Protein AF-A0A6A3H5Z9-F1 (afdb_monomer_lite)

Sequence (132 aa):
MWLYALVVEYSEVVSVNSAAEFIIPFARFRAPHPIQPLPTTTMPEQVAIGINGFGRIGRLVCRAAIENPKTKVVAINDPFMDLEYMAYLFKYDSTHGKFDGSVETKDGNLVVNGEVVHVFAARNPSEIPSES

Structure (mmCIF, N/CA/C/O backbone):
data_AF-A0A6A3H5Z9-F1
#
_entry.id   AF-A0A6A3H5Z9-F1
#
loop_
_atom_site.group_PDB
_atom_site.id
_atom_site.type_symbol
_atom_site.label_atom_id
_atom_site.label_alt_id
_atom_site.label_comp_id
_atom_site.label_asym_id
_atom_site.label_entity_id
_atom_site.label_seq_id
_atom_site.pdbx_PDB_ins_code
_atom_site.Cartn_x
_atom_site.Cartn_y
_atom_site.Cartn_z
_atom_site.occupancy
_atom_site.B_iso_or_equiv
_atom_site.auth_seq_id
_atom_site.auth_comp_id
_atom_site.auth_asym_id
_atom_site.auth_atom_id
_atom_site.pdbx_PDB_model_num
ATOM 1 N N . MET A 1 1 ? -7.196 24.370 3.141 1.00 31.59 1 MET A N 1
ATOM 2 C CA . MET A 1 1 ? -6.727 24.150 1.758 1.00 31.59 1 MET A CA 1
ATOM 3 C C . MET A 1 1 ? -7.227 22.776 1.359 1.00 31.59 1 MET A C 1
ATOM 5 O O . MET A 1 1 ? -6.715 21.786 1.855 1.00 31.59 1 MET A O 1
ATOM 9 N N . TRP A 1 2 ? -8.344 22.746 0.638 1.00 26.27 2 TRP A N 1
ATOM 10 C CA . TRP A 1 2 ? -9.090 21.536 0.293 1.00 26.27 2 TRP A CA 1
ATOM 11 C C . TRP A 1 2 ? -8.520 20.960 -1.005 1.00 26.27 2 TRP A C 1
ATOM 13 O O . TRP A 1 2 ? -8.404 21.707 -1.974 1.00 26.27 2 TRP A O 1
ATOM 23 N N . LEU A 1 3 ? -8.163 19.674 -1.037 1.00 32.44 3 LEU A N 1
ATOM 24 C CA . LEU A 1 3 ? -7.803 18.988 -2.279 1.00 32.44 3 LEU A CA 1
ATOM 25 C C . LEU A 1 3 ? -8.721 17.777 -2.457 1.00 32.44 3 LEU A C 1
ATOM 27 O O . LEU A 1 3 ? -8.703 16.848 -1.654 1.00 32.44 3 LEU A O 1
ATOM 31 N N . TYR A 1 4 ? -9.556 17.854 -3.491 1.00 32.69 4 TYR A N 1
ATOM 32 C CA . TYR A 1 4 ? -10.462 16.806 -3.946 1.00 32.69 4 TYR A CA 1
ATOM 33 C C . TYR A 1 4 ? -9.659 15.586 -4.416 1.00 32.69 4 TYR A C 1
ATOM 35 O O . TYR A 1 4 ? -8.784 15.714 -5.272 1.00 32.69 4 TYR A O 1
ATOM 43 N N . ALA A 1 5 ? -9.972 14.406 -3.879 1.00 32.47 5 ALA A N 1
ATOM 44 C CA . ALA A 1 5 ? -9.544 13.138 -4.454 1.00 32.47 5 ALA A CA 1
ATOM 45 C C . ALA A 1 5 ? -10.480 12.802 -5.624 1.00 32.47 5 ALA A C 1
ATOM 47 O O . ALA A 1 5 ? -11.691 12.683 -5.441 1.00 32.47 5 ALA A O 1
ATOM 48 N N . LEU A 1 6 ? -9.913 12.681 -6.825 1.00 30.95 6 LEU A N 1
ATOM 49 C CA . LEU A 1 6 ? -10.587 12.088 -7.975 1.00 30.95 6 LEU A CA 1
ATOM 50 C C . LEU A 1 6 ? -10.796 10.598 -7.663 1.00 30.95 6 LEU A C 1
ATOM 52 O O . LEU A 1 6 ? -9.866 9.800 -7.767 1.00 30.95 6 LEU A O 1
ATOM 56 N N . VAL A 1 7 ? -12.000 10.233 -7.233 1.00 30.50 7 VAL A N 1
ATOM 57 C CA . VAL A 1 7 ? -12.462 8.844 -7.262 1.00 30.50 7 VAL A CA 1
ATOM 58 C C . VAL A 1 7 ? -12.913 8.599 -8.695 1.00 30.50 7 VAL A C 1
ATOM 60 O O . VAL A 1 7 ? -13.925 9.138 -9.132 1.00 30.50 7 VAL A O 1
ATOM 63 N N . VAL A 1 8 ? -12.107 7.867 -9.461 1.00 31.25 8 VAL A N 1
ATOM 64 C CA . VAL A 1 8 ? -12.524 7.370 -10.773 1.00 31.25 8 VAL A CA 1
ATOM 65 C C . VAL A 1 8 ? -13.500 6.227 -10.507 1.00 31.25 8 VAL A C 1
ATOM 67 O O . VAL A 1 8 ? -13.094 5.156 -10.063 1.00 31.25 8 VAL A O 1
ATOM 70 N N . GLU A 1 9 ? -14.789 6.476 -10.727 1.00 31.59 9 GLU A N 1
ATOM 71 C CA . GLU A 1 9 ? -15.803 5.428 -10.826 1.00 31.59 9 GLU A CA 1
ATOM 72 C C . GLU A 1 9 ? -15.452 4.535 -12.022 1.00 31.59 9 GLU A C 1
ATOM 74 O O . GLU A 1 9 ? -15.549 4.949 -13.175 1.00 31.59 9 GLU A O 1
ATOM 79 N N . TYR A 1 10 ? -14.992 3.315 -11.746 1.00 35.25 10 TYR A N 1
ATOM 80 C CA . TYR A 1 10 ? -14.858 2.261 -12.747 1.00 35.25 10 TYR A CA 1
ATOM 81 C C . TYR A 1 10 ? -16.100 1.371 -12.672 1.00 35.25 10 TYR A C 1
ATOM 83 O O . TYR A 1 10 ? -16.142 0.366 -11.969 1.00 35.25 10 TYR A O 1
ATOM 91 N N . SER A 1 11 ? -17.128 1.754 -13.418 1.00 37.50 11 SER A N 1
ATOM 92 C CA . SER A 1 11 ? -18.139 0.826 -13.911 1.00 37.50 11 SER A CA 1
ATOM 93 C C . SER A 1 11 ? -18.377 1.175 -15.374 1.00 37.50 11 SER A C 1
ATOM 95 O O . SER A 1 11 ? -18.764 2.301 -15.665 1.00 37.50 11 SER A O 1
ATOM 97 N N . GLU A 1 12 ? -18.137 0.194 -16.248 1.00 33.19 12 GLU A N 1
ATOM 98 C CA . GLU A 1 12 ? -18.269 0.204 -17.717 1.00 33.19 12 GLU A CA 1
ATOM 99 C C . GLU A 1 12 ? -16.984 0.470 -18.527 1.00 33.19 12 GLU A C 1
ATOM 101 O O . GLU A 1 12 ? -16.728 1.561 -19.024 1.00 33.19 12 GLU A O 1
ATOM 106 N N . VAL A 1 13 ? -16.231 -0.604 -18.798 1.00 32.41 13 VAL A N 1
ATOM 107 C CA . VAL A 1 13 ? -15.536 -0.752 -20.088 1.00 32.41 13 VAL A CA 1
ATOM 108 C C . VAL A 1 13 ? -16.428 -1.622 -20.970 1.00 32.41 13 VAL A C 1
ATOM 110 O O . VAL A 1 13 ? -16.247 -2.831 -21.085 1.00 32.41 13 VAL A O 1
ATOM 113 N N . VAL A 1 14 ? -17.440 -1.003 -21.577 1.00 29.52 14 VAL A N 1
ATOM 114 C CA . VAL A 1 14 ? -18.079 -1.573 -22.765 1.0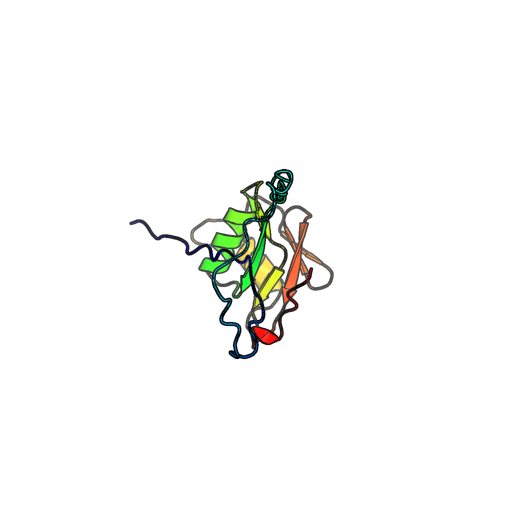0 29.52 14 VAL A CA 1
ATOM 115 C C . VAL A 1 14 ? -17.126 -1.316 -23.927 1.00 29.52 14 VAL A C 1
ATOM 117 O O . VAL A 1 14 ? -16.869 -0.173 -24.304 1.00 29.52 14 VAL A O 1
ATOM 120 N N . SER A 1 15 ? -16.576 -2.387 -24.495 1.00 26.05 15 SER A N 1
ATOM 121 C CA . SER A 1 15 ? -15.882 -2.342 -25.780 1.00 26.05 15 SER A CA 1
ATOM 122 C C . SER A 1 15 ? -16.876 -1.906 -26.864 1.00 26.05 15 SER A C 1
ATOM 124 O O . SER A 1 15 ? -17.668 -2.708 -27.354 1.00 26.05 15 SER A O 1
ATOM 126 N N . VAL A 1 16 ? -16.867 -0.624 -27.231 1.00 30.73 16 VAL A N 1
ATOM 127 C CA . VAL A 1 16 ? -17.585 -0.121 -28.410 1.00 30.73 16 VAL A CA 1
ATOM 128 C C . VAL A 1 16 ? -16.676 -0.231 -29.631 1.00 30.73 16 VAL A C 1
ATOM 130 O O . VAL A 1 16 ? -15.983 0.704 -30.024 1.00 30.73 16 VAL A O 1
ATOM 133 N N . ASN A 1 17 ? -16.671 -1.422 -30.227 1.00 26.73 17 ASN A N 1
ATOM 134 C CA . ASN A 1 17 ? -16.178 -1.630 -31.581 1.00 26.73 17 ASN A CA 1
ATOM 135 C C . ASN A 1 17 ? -17.191 -1.076 -32.593 1.00 26.73 17 ASN A C 1
ATOM 137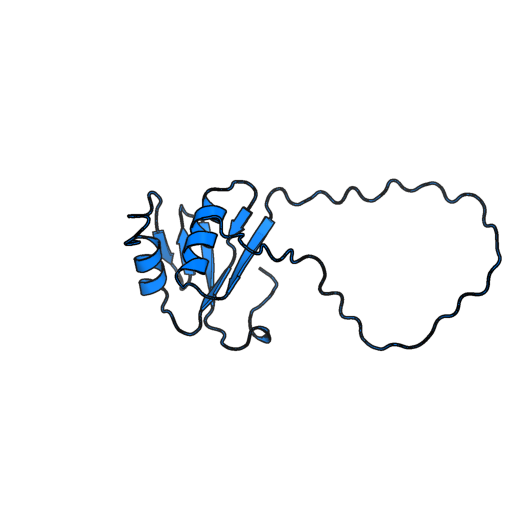 O O . ASN A 1 17 ? -18.363 -1.428 -32.540 1.00 26.73 17 ASN A O 1
ATOM 141 N N . SER A 1 18 ? -16.684 -0.314 -33.565 1.00 31.31 18 SER A N 1
ATOM 142 C CA . SER A 1 18 ? -17.267 -0.088 -34.896 1.00 31.31 18 SER A CA 1
ATOM 143 C C . SER A 1 18 ? -18.642 0.601 -34.965 1.00 31.31 18 SER A C 1
ATOM 145 O O . SER A 1 18 ? -19.694 0.032 -34.691 1.00 31.31 18 SER A O 1
ATOM 147 N N . ALA A 1 19 ? -18.630 1.850 -35.434 1.00 34.03 19 ALA A N 1
ATOM 148 C CA . ALA A 1 19 ? -19.823 2.557 -35.872 1.00 34.03 19 ALA A CA 1
ATOM 149 C C . ALA A 1 19 ? -20.294 2.014 -37.233 1.00 34.03 19 ALA A C 1
ATOM 151 O O . ALA A 1 19 ? -19.663 2.288 -38.251 1.00 34.03 19 ALA A O 1
ATOM 152 N N . ALA A 1 20 ? -21.417 1.295 -37.256 1.00 30.89 20 ALA A N 1
ATOM 153 C CA . ALA A 1 20 ? -22.246 1.148 -38.450 1.00 30.89 20 ALA A CA 1
ATOM 154 C C . ALA A 1 20 ? -23.697 0.802 -38.070 1.00 30.89 20 ALA A C 1
ATOM 156 O O . ALA A 1 20 ? -23.991 -0.295 -37.613 1.00 30.89 20 ALA A O 1
ATOM 157 N N . GLU A 1 21 ? -24.564 1.796 -38.283 1.00 39.50 21 GLU A N 1
ATOM 158 C CA . GLU A 1 21 ? -25.969 1.700 -38.700 1.00 39.50 21 GLU A CA 1
ATOM 159 C C . GLU A 1 21 ? -26.959 0.872 -37.862 1.00 39.50 21 GLU A C 1
ATOM 161 O O . GLU A 1 21 ? -26.977 -0.347 -37.922 1.00 39.50 21 GLU A O 1
ATOM 166 N N . PHE A 1 22 ? -27.938 1.552 -37.248 1.00 31.19 22 PHE A N 1
ATOM 167 C CA . PHE A 1 22 ? -29.344 1.150 -37.398 1.00 31.19 22 PHE A CA 1
ATOM 168 C C . PHE A 1 22 ? -30.277 2.355 -37.176 1.00 31.19 22 PHE A C 1
ATOM 170 O O . PHE A 1 22 ? -30.559 2.773 -36.055 1.00 31.19 22 PHE A O 1
ATOM 177 N N . ILE A 1 23 ? -30.755 2.930 -38.283 1.00 36.09 23 ILE A N 1
ATOM 178 C CA . ILE A 1 23 ? -31.885 3.865 -38.325 1.00 36.09 23 ILE A CA 1
ATOM 179 C C . ILE A 1 23 ? -33.158 3.032 -38.122 1.00 36.09 23 ILE A C 1
ATOM 181 O O . ILE A 1 23 ? -33.477 2.187 -38.957 1.00 36.09 23 ILE A O 1
ATOM 185 N N . ILE A 1 24 ? -33.894 3.246 -37.028 1.00 35.78 24 ILE A N 1
ATOM 186 C CA . ILE A 1 24 ? -35.178 2.565 -36.789 1.00 35.78 24 ILE A CA 1
ATOM 187 C C . ILE A 1 24 ? -36.323 3.460 -37.288 1.00 35.78 24 ILE A C 1
ATOM 189 O O . ILE A 1 24 ? -36.442 4.595 -36.818 1.00 35.78 24 ILE A O 1
ATOM 193 N N . PRO A 1 25 ? -37.194 2.991 -38.203 1.00 36.31 25 PRO A N 1
ATOM 194 C CA . PRO A 1 25 ? -38.356 3.756 -38.618 1.00 36.31 25 PRO A CA 1
ATOM 195 C C . PRO A 1 25 ? -39.446 3.721 -37.540 1.00 36.31 25 PRO A C 1
ATOM 197 O O . PRO A 1 25 ? -39.746 2.696 -36.923 1.00 36.31 25 PRO A O 1
ATOM 200 N N . PHE A 1 26 ? -40.058 4.882 -37.344 1.00 45.09 26 PHE A N 1
ATOM 201 C CA . PHE A 1 26 ? -41.212 5.131 -36.494 1.00 45.09 26 PHE A CA 1
ATOM 202 C C . PHE A 1 26 ? -42.431 4.328 -36.983 1.00 45.09 26 PHE A C 1
ATOM 204 O O . PHE A 1 26 ? -42.967 4.646 -38.040 1.00 45.09 26 PHE A O 1
ATOM 211 N N . ALA A 1 27 ? -42.848 3.292 -36.238 1.00 43.91 27 ALA A N 1
ATOM 212 C CA . ALA A 1 27 ? -44.247 2.896 -35.974 1.00 43.91 27 ALA A CA 1
ATOM 213 C C . ALA A 1 27 ? -44.401 1.395 -35.648 1.00 43.91 27 ALA A C 1
ATOM 215 O O . ALA A 1 27 ? -44.329 0.538 -36.526 1.00 43.91 27 ALA A O 1
ATOM 216 N N . ARG A 1 28 ? -44.761 1.090 -34.394 1.00 41.75 28 ARG A N 1
ATOM 217 C CA . ARG A 1 28 ? -45.796 0.100 -34.034 1.00 41.75 28 ARG A CA 1
ATOM 218 C C . ARG A 1 28 ? -46.073 0.196 -32.534 1.00 41.75 28 ARG A C 1
ATOM 220 O O . ARG A 1 28 ? -45.240 -0.189 -31.721 1.00 41.75 28 ARG A O 1
ATOM 227 N N . PHE A 1 29 ? -47.255 0.697 -32.178 1.00 48.34 29 PHE A N 1
ATOM 228 C CA . PHE A 1 29 ? -47.794 0.590 -30.822 1.00 48.34 29 PHE A CA 1
ATOM 229 C C . PHE A 1 29 ? -48.017 -0.903 -30.528 1.00 48.34 29 PHE A C 1
ATOM 231 O O . PHE A 1 29 ? -48.989 -1.501 -30.988 1.00 48.34 29 PHE A O 1
ATOM 238 N N . ARG A 1 30 ? -47.066 -1.543 -29.842 1.00 49.38 30 ARG A N 1
ATOM 239 C CA . ARG A 1 30 ? -47.270 -2.861 -29.228 1.00 49.38 30 ARG A CA 1
ATOM 240 C C . ARG A 1 30 ? -47.947 -2.656 -27.872 1.00 49.38 30 ARG A C 1
ATOM 242 O O . ARG A 1 30 ? -47.695 -1.654 -27.208 1.00 49.38 30 ARG A O 1
ATOM 249 N N . ALA A 1 31 ? -48.819 -3.596 -27.503 1.00 50.50 31 ALA A N 1
ATOM 250 C CA . ALA A 1 31 ? -49.499 -3.649 -26.208 1.00 50.50 31 ALA A CA 1
ATOM 251 C C . ALA A 1 31 ? -48.519 -3.387 -25.046 1.00 50.50 31 ALA A C 1
ATOM 253 O O . ALA A 1 31 ? -47.344 -3.746 -25.185 1.00 50.50 31 ALA A O 1
ATOM 254 N N . PRO A 1 32 ? -48.973 -2.786 -23.925 1.00 51.19 32 PRO A N 1
ATOM 255 C CA . PRO A 1 32 ? -48.108 -2.495 -22.790 1.00 51.19 32 PRO A CA 1
ATOM 256 C C . PRO A 1 32 ? -47.406 -3.782 -22.368 1.00 51.19 32 PRO A C 1
ATOM 258 O O . PRO A 1 32 ? -48.039 -4.747 -21.938 1.00 51.19 32 PRO A O 1
ATOM 261 N N . HIS A 1 33 ? -46.091 -3.810 -22.571 1.00 57.94 33 HIS A N 1
ATOM 262 C CA . HIS A 1 33 ? -45.263 -4.881 -22.055 1.00 57.94 33 HIS A CA 1
ATOM 263 C C . HIS A 1 33 ? -45.436 -4.862 -20.531 1.00 57.94 33 HIS A C 1
ATOM 265 O O . HIS A 1 33 ? -45.427 -3.763 -19.962 1.00 57.94 33 HIS A O 1
ATOM 271 N N . PRO A 1 34 ? -45.639 -6.012 -19.860 1.00 64.75 34 PRO A N 1
ATOM 272 C CA . PRO A 1 34 ? -45.635 -6.029 -18.406 1.00 64.75 34 PRO A CA 1
ATOM 273 C C . PRO A 1 34 ? -44.351 -5.343 -17.952 1.00 64.75 34 PRO A C 1
ATOM 275 O O . PRO A 1 34 ? -43.266 -5.688 -18.427 1.00 64.75 34 PRO A O 1
ATOM 278 N N . ILE A 1 35 ? -44.503 -4.310 -17.121 1.00 61.81 35 ILE A N 1
ATOM 279 C CA . ILE A 1 35 ? -43.384 -3.566 -16.555 1.00 61.81 35 ILE A CA 1
ATOM 280 C C . ILE A 1 35 ? -42.622 -4.593 -15.727 1.00 61.81 35 ILE A C 1
ATOM 282 O O . ILE A 1 35 ? -43.047 -4.955 -14.630 1.00 61.81 35 ILE A O 1
ATOM 286 N N . GLN A 1 36 ? -41.557 -5.146 -16.301 1.00 65.50 36 GLN A N 1
ATOM 287 C CA . GLN A 1 36 ? -40.653 -5.988 -15.544 1.00 65.50 36 GLN A CA 1
ATOM 288 C C . GLN A 1 36 ? -40.065 -5.076 -14.465 1.00 65.50 36 GLN A C 1
ATOM 290 O O . GLN A 1 36 ? -39.674 -3.948 -14.796 1.00 65.50 36 GLN A O 1
ATOM 295 N N . PRO A 1 37 ? -40.064 -5.482 -13.184 1.00 69.62 37 PRO A N 1
ATOM 296 C CA . PRO A 1 37 ? -39.382 -4.702 -12.167 1.00 69.62 37 PRO A CA 1
ATOM 297 C C . PRO A 1 37 ? -37.950 -4.476 -12.651 1.00 69.62 37 PRO A C 1
ATOM 299 O O . PRO A 1 37 ? -37.294 -5.416 -13.105 1.00 69.62 37 PRO A O 1
ATOM 302 N N . LEU A 1 38 ? -37.509 -3.215 -12.625 1.00 54.31 38 LEU A N 1
ATOM 303 C CA . LEU A 1 38 ? -36.130 -2.863 -12.947 1.00 54.31 38 LEU A CA 1
ATOM 304 C C . LEU A 1 38 ? -35.213 -3.800 -12.151 1.00 54.31 38 LEU A C 1
ATOM 306 O O . LEU A 1 38 ? -35.492 -4.016 -10.967 1.00 54.31 38 LEU A O 1
ATOM 310 N N . PRO A 1 39 ? -34.171 -4.387 -12.766 1.00 55.31 39 PRO A N 1
ATOM 311 C CA . PRO A 1 39 ? -33.227 -5.201 -12.023 1.00 55.31 39 PRO A CA 1
ATOM 312 C C . PRO A 1 39 ? -32.711 -4.357 -10.860 1.00 55.31 39 PRO A C 1
ATOM 314 O O . PRO A 1 39 ? -32.109 -3.302 -11.063 1.00 55.31 39 PRO A O 1
ATOM 317 N N . THR A 1 40 ? -33.002 -4.788 -9.632 1.00 44.31 40 THR A N 1
ATOM 318 C CA . THR A 1 40 ? -32.416 -4.200 -8.433 1.00 44.31 40 THR A CA 1
ATOM 319 C C . THR A 1 40 ? -30.963 -4.639 -8.434 1.00 44.31 40 THR A C 1
ATOM 321 O O . THR A 1 40 ? -30.624 -5.643 -7.808 1.00 44.31 40 THR A O 1
ATOM 324 N N . THR A 1 41 ? -30.118 -3.956 -9.211 1.00 55.78 41 THR A N 1
ATOM 325 C CA . THR A 1 41 ? -28.671 -4.146 -9.162 1.00 55.78 41 THR A CA 1
ATOM 326 C C . THR A 1 41 ? -28.278 -3.921 -7.716 1.00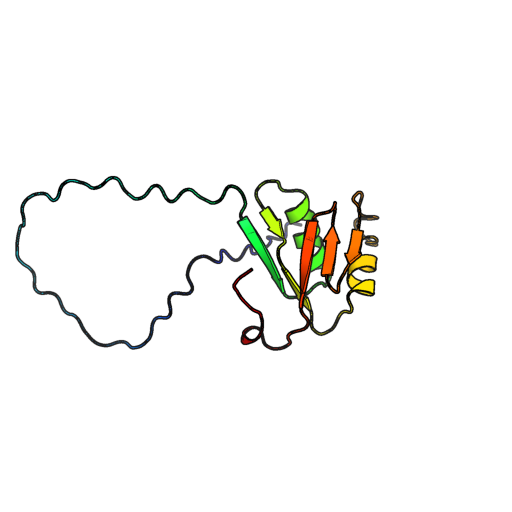 55.78 41 THR A C 1
ATOM 328 O O . THR A 1 41 ? -28.301 -2.802 -7.205 1.00 55.78 41 THR A O 1
ATOM 331 N N . THR A 1 42 ? -28.054 -5.023 -7.013 1.00 55.47 42 THR A N 1
ATOM 332 C CA . THR A 1 42 ? -27.670 -5.016 -5.616 1.00 55.47 42 THR A CA 1
ATOM 333 C C . THR A 1 42 ? -26.252 -4.485 -5.646 1.00 55.47 42 THR A C 1
ATOM 335 O O . THR A 1 42 ? -25.347 -5.179 -6.104 1.00 55.47 42 THR A O 1
ATOM 338 N N . MET A 1 43 ? -26.080 -3.207 -5.301 1.00 53.34 43 MET A N 1
ATOM 339 C CA . MET A 1 43 ? -24.749 -2.618 -5.201 1.00 53.34 43 MET A CA 1
ATOM 340 C C . MET A 1 43 ? -23.932 -3.527 -4.283 1.00 53.34 43 MET A C 1
ATOM 342 O O . MET A 1 43 ? -24.451 -3.907 -3.226 1.00 53.34 43 MET A O 1
ATOM 346 N N . PRO A 1 44 ? -22.717 -3.932 -4.686 1.00 59.78 44 PRO A N 1
ATOM 347 C CA . PRO A 1 44 ? -21.919 -4.811 -3.856 1.00 59.78 44 P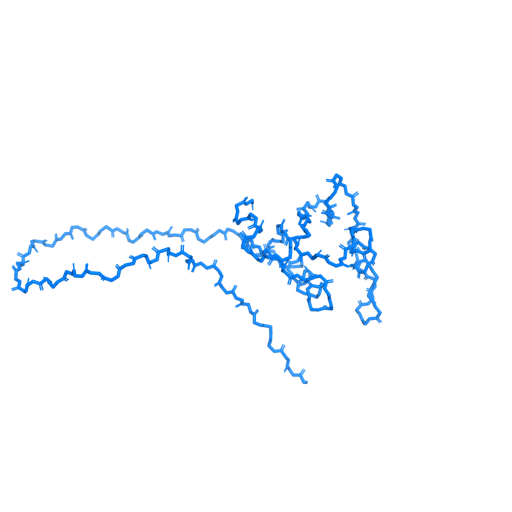RO A CA 1
ATOM 348 C C . PRO A 1 44 ? -21.745 -4.152 -2.486 1.00 59.78 44 PRO A C 1
ATOM 350 O O . PRO A 1 44 ? -21.551 -2.939 -2.389 1.00 59.78 44 PRO A O 1
ATOM 353 N N . GLU A 1 45 ? -21.853 -4.961 -1.431 1.00 75.06 45 GLU A N 1
ATOM 354 C CA . GLU A 1 45 ? -21.704 -4.537 -0.031 1.00 75.06 45 GLU A CA 1
ATOM 355 C C . GLU A 1 45 ? -20.414 -3.723 0.183 1.00 75.06 45 GLU A C 1
ATOM 357 O O . GLU A 1 45 ? -20.365 -2.822 1.021 1.00 75.06 45 GLU A O 1
ATOM 362 N N . GLN A 1 46 ? -19.405 -3.994 -0.650 1.00 81.50 46 GLN A N 1
ATOM 363 C CA . GLN A 1 46 ? -18.119 -3.327 -0.664 1.00 81.50 46 GLN A CA 1
ATOM 364 C C . GLN A 1 46 ? -17.639 -3.081 -2.103 1.00 81.50 46 GLN A C 1
ATOM 366 O O . GLN A 1 46 ? -17.706 -3.966 -2.956 1.00 81.50 46 GLN A O 1
ATOM 371 N N . VAL A 1 47 ? -17.126 -1.883 -2.379 1.00 89.88 47 VAL A N 1
ATOM 372 C CA . VAL A 1 47 ? -16.530 -1.514 -3.669 1.00 89.88 47 VAL A CA 1
ATOM 373 C C . VAL A 1 47 ? -15.059 -1.930 -3.685 1.00 89.88 47 VAL A C 1
ATOM 375 O O . VAL A 1 47 ? -14.273 -1.460 -2.860 1.00 89.88 47 VAL A O 1
ATOM 378 N N . ALA A 1 48 ? -14.683 -2.795 -4.627 1.00 88.88 48 ALA A N 1
ATOM 379 C CA . ALA A 1 48 ? -13.294 -3.189 -4.847 1.00 88.88 48 ALA A CA 1
ATOM 380 C C . ALA A 1 48 ? -12.505 -2.065 -5.539 1.00 88.88 48 ALA A C 1
ATOM 382 O O . ALA A 1 48 ? -12.968 -1.472 -6.512 1.00 88.88 48 ALA A O 1
ATOM 383 N N . ILE A 1 49 ? -11.309 -1.771 -5.033 1.00 89.56 49 ILE A N 1
ATOM 384 C CA . ILE A 1 49 ? -10.445 -0.684 -5.493 1.00 89.56 49 ILE A CA 1
ATOM 385 C C . ILE A 1 49 ? -9.068 -1.245 -5.844 1.00 89.56 49 ILE A C 1
ATOM 387 O O . ILE A 1 49 ? -8.409 -1.880 -5.018 1.00 89.56 49 ILE A O 1
ATOM 391 N N . GLY A 1 50 ? -8.618 -0.952 -7.064 1.00 91.62 50 GLY A N 1
ATOM 392 C CA . GLY A 1 50 ? -7.229 -1.105 -7.486 1.00 91.62 50 GLY A CA 1
ATOM 393 C C . GLY A 1 50 ? -6.489 0.232 -7.428 1.00 91.62 50 GLY A C 1
ATOM 394 O O . GLY A 1 50 ? -7.046 1.273 -7.779 1.00 91.62 50 GLY A O 1
ATOM 395 N N . ILE A 1 51 ? -5.229 0.220 -6.998 1.00 92.00 51 ILE A N 1
ATOM 396 C CA . ILE A 1 51 ? -4.381 1.416 -6.909 1.00 92.00 51 ILE A CA 1
ATOM 397 C C . ILE A 1 51 ? -3.227 1.284 -7.901 1.00 92.00 51 ILE A C 1
ATOM 399 O O . ILE A 1 51 ? -2.455 0.335 -7.830 1.00 92.00 51 ILE A O 1
ATOM 403 N N . ASN A 1 52 ? -3.067 2.255 -8.802 1.00 90.88 52 ASN A N 1
ATOM 404 C CA . ASN A 1 52 ? -1.915 2.323 -9.701 1.00 90.88 52 ASN A CA 1
ATOM 405 C C . ASN A 1 52 ? -0.957 3.436 -9.244 1.00 90.88 52 ASN A C 1
ATOM 407 O O . ASN A 1 52 ? -1.279 4.621 -9.326 1.00 90.88 52 ASN A O 1
ATOM 411 N N . GLY A 1 53 ? 0.205 3.031 -8.741 1.00 89.44 53 GLY A N 1
ATOM 412 C CA . GLY A 1 53 ? 1.227 3.859 -8.111 1.00 89.44 53 GLY A CA 1
ATOM 413 C C . GLY A 1 53 ? 1.087 3.906 -6.588 1.00 89.44 53 GLY A C 1
ATOM 414 O O . GLY A 1 53 ? 0.108 4.426 -6.053 1.00 89.44 53 GLY A O 1
ATOM 415 N N . PHE A 1 54 ? 2.114 3.446 -5.868 1.00 93.94 54 PHE A N 1
ATOM 416 C CA . PHE A 1 54 ? 2.158 3.381 -4.401 1.00 93.94 54 PHE A CA 1
ATOM 417 C C . PHE A 1 54 ? 3.039 4.477 -3.769 1.00 93.94 54 PHE A C 1
ATOM 419 O O . PHE A 1 54 ? 3.658 4.337 -2.709 1.00 93.94 54 PHE A O 1
ATOM 426 N N . GLY A 1 55 ? 3.059 5.640 -4.425 1.00 89.56 55 GLY A N 1
ATOM 427 C CA . GLY A 1 55 ? 3.681 6.863 -3.924 1.00 89.56 55 GLY A CA 1
ATOM 428 C C . GLY A 1 55 ? 2.874 7.537 -2.806 1.00 89.56 55 GLY A C 1
ATOM 429 O O . GLY A 1 55 ? 2.024 6.934 -2.157 1.00 89.56 55 GLY A O 1
ATOM 430 N N . ARG A 1 56 ? 3.109 8.836 -2.581 1.00 90.56 56 ARG A N 1
ATOM 431 C CA . ARG A 1 56 ? 2.428 9.599 -1.513 1.00 90.56 56 ARG A CA 1
ATOM 432 C C . ARG A 1 56 ? 0.899 9.500 -1.578 1.00 90.56 56 ARG A C 1
ATOM 434 O O . ARG A 1 56 ? 0.283 9.171 -0.575 1.00 90.56 56 ARG A O 1
ATOM 441 N N . ILE A 1 57 ? 0.298 9.758 -2.743 1.00 91.50 57 ILE A N 1
ATOM 442 C CA . ILE A 1 57 ? -1.168 9.746 -2.889 1.00 91.50 57 ILE A CA 1
ATOM 443 C C . ILE A 1 57 ? -1.723 8.324 -2.790 1.00 91.50 57 ILE A C 1
ATOM 445 O O . ILE A 1 57 ? -2.669 8.106 -2.041 1.00 91.50 57 ILE A O 1
ATOM 449 N N . GLY A 1 58 ? -1.104 7.353 -3.468 1.00 91.88 58 GLY A N 1
ATOM 450 C CA . GLY A 1 58 ? -1.550 5.957 -3.438 1.00 91.88 58 GLY A CA 1
ATOM 451 C C . GLY A 1 58 ? -1.615 5.385 -2.023 1.00 91.88 58 GLY A C 1
ATOM 452 O O . GLY A 1 58 ? -2.607 4.759 -1.658 1.00 91.88 58 GLY A O 1
ATOM 453 N N . ARG A 1 59 ? -0.622 5.682 -1.174 1.00 93.69 59 ARG A N 1
ATOM 454 C CA . ARG A 1 59 ? -0.637 5.242 0.231 1.00 93.69 59 ARG A CA 1
ATOM 455 C C . ARG A 1 59 ? -1.746 5.890 1.054 1.00 93.69 59 ARG A C 1
ATOM 457 O O . ARG A 1 59 ? -2.356 5.205 1.869 1.00 93.69 59 ARG A O 1
ATOM 464 N N . LEU A 1 60 ? -2.028 7.177 0.843 1.00 91.94 60 LEU A N 1
ATOM 465 C CA . LEU A 1 60 ? -3.119 7.866 1.544 1.00 91.94 60 LEU A CA 1
ATOM 466 C C . LEU A 1 60 ? -4.487 7.331 1.127 1.00 91.94 60 LEU A C 1
ATOM 468 O O . LEU A 1 60 ? -5.333 7.097 1.985 1.00 91.94 60 LEU A O 1
ATOM 472 N N . VAL A 1 61 ? -4.674 7.087 -0.171 1.00 92.81 61 VAL A N 1
ATOM 473 C CA . VAL A 1 61 ? -5.888 6.453 -0.697 1.00 92.81 61 VAL A CA 1
ATOM 474 C C . VAL A 1 61 ? -6.051 5.054 -0.109 1.00 92.81 61 VAL A C 1
ATOM 476 O O . VAL A 1 61 ? -7.132 4.727 0.366 1.00 92.81 61 VAL A O 1
ATOM 479 N N . CYS A 1 62 ? -4.977 4.261 -0.062 1.00 93.00 62 CYS A N 1
ATOM 480 C CA . CYS A 1 62 ? -4.997 2.928 0.538 1.00 93.00 62 CYS A CA 1
ATOM 481 C C . CYS A 1 62 ? -5.408 2.976 2.020 1.00 93.00 62 CYS A C 1
ATOM 483 O O . CYS A 1 62 ? -6.317 2.256 2.422 1.00 93.00 62 CYS A O 1
ATOM 485 N N . ARG A 1 63 ? -4.822 3.884 2.818 1.00 91.81 63 ARG A N 1
ATOM 486 C CA . ARG A 1 63 ? -5.199 4.065 4.234 1.00 91.81 63 ARG A CA 1
ATOM 487 C C . ARG A 1 63 ? -6.679 4.424 4.394 1.00 91.81 63 ARG A C 1
ATOM 489 O O . ARG A 1 63 ? -7.380 3.763 5.150 1.00 91.81 63 ARG A O 1
ATOM 496 N N . ALA A 1 64 ? -7.161 5.412 3.642 1.00 91.69 64 ALA A N 1
ATOM 497 C CA . ALA A 1 64 ? -8.559 5.833 3.705 1.00 91.69 64 ALA A CA 1
ATOM 498 C C . ALA A 1 64 ? -9.532 4.725 3.259 1.00 91.69 64 ALA A C 1
ATOM 500 O O . ALA A 1 64 ? -10.619 4.597 3.819 1.00 91.69 64 ALA A O 1
ATOM 501 N N . ALA A 1 65 ? -9.147 3.922 2.264 1.00 92.19 65 ALA A N 1
ATOM 502 C CA . ALA A 1 65 ? -9.952 2.807 1.781 1.00 92.19 65 ALA A CA 1
ATOM 503 C C . ALA A 1 65 ? -10.022 1.653 2.794 1.00 92.19 65 ALA A C 1
ATOM 505 O O . ALA A 1 65 ? -11.083 1.060 2.950 1.00 92.19 65 ALA A O 1
ATOM 506 N N . ILE A 1 66 ? -8.932 1.363 3.511 1.00 90.25 66 ILE A N 1
ATOM 507 C CA . ILE A 1 66 ? -8.910 0.331 4.563 1.00 90.25 66 ILE A CA 1
ATOM 508 C C . ILE A 1 66 ? -9.761 0.739 5.776 1.00 90.25 66 ILE A C 1
ATOM 510 O O . ILE A 1 66 ? -10.373 -0.110 6.418 1.00 90.25 66 ILE A O 1
ATOM 514 N N . GLU A 1 67 ? -9.822 2.031 6.101 1.00 88.88 67 GLU A N 1
ATOM 515 C CA . GLU A 1 67 ? -10.649 2.541 7.206 1.00 88.88 67 GLU A CA 1
ATOM 516 C C . GLU A 1 67 ? -12.145 2.613 6.862 1.00 88.88 67 GLU A C 1
ATOM 518 O O . GLU A 1 67 ? -12.990 2.694 7.757 1.00 88.88 67 GLU A O 1
ATOM 523 N N . ASN A 1 68 ? -12.497 2.593 5.574 1.00 89.50 68 ASN A N 1
ATOM 524 C CA . ASN A 1 68 ? -13.875 2.716 5.126 1.00 89.50 68 ASN A CA 1
ATOM 525 C C . ASN A 1 68 ? -14.503 1.331 4.885 1.00 89.50 68 ASN A C 1
ATOM 527 O O . ASN A 1 68 ? -14.126 0.643 3.937 1.00 89.50 68 ASN A O 1
ATOM 531 N N . PRO A 1 69 ? -15.545 0.943 5.646 1.00 88.12 69 PRO A N 1
ATOM 532 C CA . PRO A 1 69 ? -16.159 -0.378 5.523 1.00 88.12 69 PRO A CA 1
ATOM 533 C C . PRO A 1 69 ? -16.821 -0.625 4.162 1.00 88.12 69 PRO A C 1
ATOM 535 O O . PRO A 1 69 ? -17.084 -1.771 3.823 1.00 88.12 69 PRO A O 1
ATOM 538 N N . LYS A 1 70 ? -17.087 0.420 3.367 1.00 89.62 70 LYS A N 1
ATOM 539 C CA . LYS A 1 70 ? -17.696 0.304 2.033 1.00 89.62 70 LYS A CA 1
ATOM 540 C C . LYS A 1 70 ? -16.689 0.039 0.920 1.00 89.62 70 LYS A C 1
ATOM 542 O O . LYS A 1 70 ? -17.098 -0.075 -0.232 1.00 89.62 70 LYS A O 1
ATOM 547 N N . THR A 1 71 ? -15.395 -0.009 1.217 1.00 89.44 71 THR A N 1
ATOM 548 C CA . THR A 1 71 ? -14.348 -0.161 0.206 1.00 89.44 71 THR A CA 1
ATOM 549 C C . THR A 1 71 ? -13.377 -1.265 0.572 1.00 89.44 71 THR A C 1
ATOM 551 O O . THR A 1 71 ? -13.134 -1.515 1.746 1.00 89.44 71 THR A O 1
ATOM 554 N N . LYS A 1 72 ? -12.815 -1.917 -0.445 1.00 91.00 72 LYS A N 1
ATOM 555 C CA . LYS A 1 72 ? -11.810 -2.965 -0.289 1.00 91.00 72 LYS A CA 1
ATOM 556 C C . LYS A 1 72 ? -10.684 -2.755 -1.276 1.00 91.00 72 LYS A C 1
ATOM 558 O O . LYS A 1 72 ? -10.928 -2.712 -2.477 1.00 91.00 72 LYS A O 1
ATOM 563 N N . VAL A 1 73 ? -9.454 -2.647 -0.792 1.00 92.50 73 VAL A N 1
ATOM 564 C CA . VAL A 1 73 ? -8.287 -2.578 -1.677 1.00 92.50 73 VAL A CA 1
ATOM 565 C C . VAL A 1 73 ? -7.923 -3.997 -2.091 1.00 92.50 73 VAL A C 1
ATOM 567 O O . VAL A 1 73 ? -7.575 -4.810 -1.243 1.00 92.50 73 VAL A O 1
ATOM 570 N N . VAL A 1 74 ? -8.026 -4.302 -3.382 1.00 92.69 74 VAL A N 1
ATOM 571 C CA . VAL A 1 74 ? -7.766 -5.656 -3.907 1.00 92.69 74 VAL A CA 1
ATOM 572 C C . VAL A 1 74 ? -6.384 -5.779 -4.536 1.00 92.69 74 VAL A C 1
ATOM 574 O O . VAL A 1 74 ? -5.751 -6.830 -4.447 1.00 92.69 74 VAL A O 1
ATOM 577 N N . ALA A 1 75 ? -5.889 -4.693 -5.131 1.00 92.69 75 ALA A N 1
ATOM 578 C CA . ALA A 1 75 ? -4.647 -4.700 -5.885 1.00 92.69 75 ALA A CA 1
ATOM 579 C C . ALA A 1 75 ? -3.912 -3.358 -5.824 1.00 92.69 75 ALA A C 1
ATOM 581 O O . ALA A 1 75 ? -4.523 -2.286 -5.802 1.00 92.69 75 ALA A O 1
ATOM 582 N N . ILE A 1 76 ? -2.586 -3.426 -5.865 1.00 91.75 76 ILE A N 1
ATOM 583 C CA . ILE A 1 76 ? -1.667 -2.304 -6.023 1.00 91.75 76 ILE A CA 1
ATOM 584 C C . ILE A 1 76 ? -0.721 -2.639 -7.175 1.00 91.75 76 ILE A C 1
ATOM 586 O O . ILE A 1 76 ? -0.101 -3.696 -7.185 1.00 91.75 76 ILE A O 1
ATOM 590 N N . ASN A 1 77 ? -0.569 -1.728 -8.128 1.00 90.81 77 ASN A N 1
ATOM 591 C CA . ASN A 1 77 ? 0.438 -1.821 -9.176 1.00 90.81 77 ASN A CA 1
ATOM 592 C C . ASN A 1 77 ? 1.473 -0.706 -9.016 1.00 90.81 77 ASN A C 1
ATOM 594 O O . ASN A 1 77 ? 1.101 0.462 -9.053 1.00 90.81 77 ASN A O 1
ATOM 598 N N . ASP A 1 78 ? 2.758 -1.031 -8.889 1.00 90.56 78 ASP A N 1
ATOM 599 C CA . ASP A 1 78 ? 3.844 -0.051 -8.972 1.00 90.56 78 ASP A CA 1
ATOM 600 C C . ASP A 1 78 ? 5.114 -0.696 -9.564 1.00 90.56 78 ASP A C 1
ATOM 602 O O . ASP A 1 78 ? 5.737 -1.543 -8.926 1.00 90.56 78 ASP A O 1
ATOM 606 N N . PRO A 1 79 ? 5.538 -0.311 -10.780 1.00 89.06 79 PRO A N 1
ATOM 607 C CA . PRO A 1 79 ? 6.701 -0.907 -11.433 1.00 89.06 79 PRO A CA 1
ATOM 608 C C . PRO A 1 79 ? 8.054 -0.421 -10.887 1.00 89.06 79 PRO A C 1
ATOM 610 O O . PRO A 1 79 ? 9.097 -0.838 -11.398 1.00 89.06 79 PRO A O 1
ATOM 613 N N . PHE A 1 80 ? 8.066 0.497 -9.917 1.00 89.69 80 PHE A N 1
ATOM 614 C CA . PHE A 1 80 ? 9.282 1.124 -9.393 1.00 89.69 80 PHE A CA 1
ATOM 615 C C . PHE A 1 80 ? 9.507 0.872 -7.903 1.00 89.69 80 PHE A C 1
ATOM 617 O O . PHE A 1 80 ? 10.498 1.361 -7.358 1.00 89.69 80 PHE A O 1
ATOM 624 N N . MET A 1 81 ? 8.616 0.134 -7.244 1.00 89.12 81 MET A N 1
ATOM 625 C CA . MET A 1 81 ? 8.675 -0.089 -5.807 1.00 89.12 81 MET A CA 1
ATOM 626 C C . MET A 1 81 ? 8.641 -1.579 -5.485 1.00 89.12 81 MET A C 1
ATOM 628 O O . MET A 1 81 ? 7.776 -2.303 -5.967 1.00 89.12 81 MET A O 1
ATOM 632 N N . ASP A 1 82 ? 9.592 -2.033 -4.671 1.00 93.44 82 ASP A N 1
ATOM 633 C CA . ASP A 1 82 ? 9.590 -3.397 -4.149 1.00 93.44 82 ASP A CA 1
ATOM 634 C C . ASP A 1 82 ? 8.602 -3.552 -2.979 1.00 93.44 82 ASP A C 1
ATOM 636 O O . ASP A 1 82 ? 8.219 -2.582 -2.317 1.00 93.44 82 ASP A O 1
ATOM 640 N N . LEU A 1 83 ? 8.160 -4.789 -2.754 1.00 94.50 83 LEU A N 1
ATOM 641 C CA . LEU A 1 83 ? 7.107 -5.130 -1.801 1.00 94.50 83 LEU A CA 1
ATOM 642 C C . LEU A 1 83 ? 7.500 -4.806 -0.352 1.00 94.50 83 LEU A C 1
ATOM 644 O O . LEU A 1 83 ? 6.691 -4.283 0.418 1.00 94.50 83 LEU A O 1
ATOM 648 N N . GLU A 1 84 ? 8.739 -5.101 0.031 1.00 94.25 84 GLU A N 1
ATOM 649 C CA . GLU A 1 84 ? 9.262 -4.828 1.365 1.00 94.25 84 GLU A CA 1
ATOM 650 C C . GLU A 1 84 ? 9.262 -3.322 1.658 1.00 94.25 84 GLU A C 1
ATOM 652 O O . GLU A 1 84 ? 8.877 -2.886 2.750 1.00 94.25 84 GLU A O 1
ATOM 657 N N . TYR A 1 85 ? 9.634 -2.512 0.668 1.00 94.31 85 TYR A N 1
ATOM 658 C CA . TYR A 1 85 ? 9.630 -1.063 0.765 1.00 94.31 85 TYR A CA 1
ATOM 659 C C . TYR A 1 85 ? 8.210 -0.494 0.755 1.00 94.31 85 TYR A C 1
ATOM 661 O O . TYR A 1 85 ? 7.933 0.425 1.532 1.00 94.31 85 TYR A O 1
ATOM 669 N N . MET A 1 86 ? 7.278 -1.074 -0.014 1.00 95.12 86 MET A N 1
ATOM 670 C CA . MET A 1 86 ? 5.850 -0.741 0.090 1.00 95.12 86 MET A CA 1
ATOM 671 C C . MET A 1 86 ? 5.341 -0.944 1.519 1.00 95.12 86 MET A C 1
ATOM 673 O O . MET A 1 86 ? 4.759 -0.026 2.100 1.00 95.12 86 MET A O 1
ATOM 677 N N . ALA A 1 87 ? 5.592 -2.114 2.111 1.00 95.88 87 ALA A N 1
ATOM 678 C CA . ALA A 1 87 ? 5.165 -2.427 3.471 1.00 95.88 87 ALA A CA 1
ATOM 679 C C . ALA A 1 87 ? 5.786 -1.469 4.498 1.00 95.88 87 ALA A C 1
ATOM 681 O O . ALA A 1 87 ? 5.089 -0.963 5.383 1.00 95.88 87 ALA A O 1
ATOM 682 N N . TYR A 1 88 ? 7.077 -1.154 4.354 1.00 94.62 88 TYR A N 1
ATOM 683 C CA . TYR A 1 88 ? 7.761 -0.184 5.208 1.00 94.62 88 TYR A CA 1
ATOM 684 C C . TYR A 1 88 ? 7.136 1.215 5.113 1.00 94.62 88 TYR A C 1
ATOM 686 O O . TYR A 1 88 ? 6.776 1.795 6.138 1.00 94.62 88 TYR A O 1
ATOM 694 N N . LEU A 1 89 ? 6.961 1.744 3.899 1.00 93.31 89 LEU A N 1
ATOM 695 C CA . LEU A 1 89 ? 6.393 3.076 3.667 1.00 93.31 89 LEU A CA 1
ATOM 696 C C . LEU A 1 89 ? 4.915 3.168 4.046 1.00 93.31 89 LEU A C 1
ATOM 698 O O . LEU A 1 89 ? 4.432 4.241 4.406 1.00 93.31 89 LEU A O 1
ATOM 702 N N . PHE A 1 90 ? 4.180 2.063 3.953 1.00 94.88 90 PHE A N 1
ATOM 703 C CA . PHE A 1 90 ? 2.803 2.012 4.415 1.00 94.88 90 PHE A CA 1
ATOM 704 C C . PHE A 1 90 ? 2.737 2.044 5.946 1.00 94.88 90 PHE A C 1
ATOM 706 O O . PHE A 1 90 ? 1.948 2.803 6.516 1.00 94.88 90 PHE A O 1
ATOM 713 N N . LYS A 1 91 ? 3.621 1.296 6.618 1.00 94.94 91 LYS A N 1
ATOM 714 C CA . LYS A 1 91 ? 3.710 1.231 8.081 1.00 94.94 91 LYS A CA 1
ATOM 715 C C . LYS A 1 91 ? 4.232 2.520 8.711 1.00 94.94 91 LYS A C 1
ATOM 717 O O . LYS A 1 91 ? 3.758 2.886 9.784 1.00 94.94 91 LYS A O 1
ATOM 722 N N . TYR A 1 92 ? 5.173 3.208 8.068 1.00 93.12 92 TYR A N 1
ATOM 723 C CA . TYR A 1 92 ? 5.820 4.411 8.593 1.00 93.12 92 TYR A CA 1
ATOM 724 C C . TYR A 1 92 ? 5.689 5.578 7.610 1.00 93.12 92 TYR A C 1
ATOM 726 O O . TYR A 1 92 ? 6.390 5.634 6.603 1.00 93.12 92 TYR A O 1
ATOM 734 N N . ASP A 1 93 ? 4.828 6.544 7.937 1.00 89.19 93 ASP A N 1
ATOM 735 C CA . ASP A 1 93 ? 4.692 7.789 7.180 1.00 89.19 93 ASP A CA 1
ATOM 736 C C . ASP A 1 93 ? 5.173 8.979 8.024 1.00 89.19 93 ASP A C 1
ATOM 738 O O . ASP A 1 93 ? 4.812 9.119 9.191 1.00 89.19 93 ASP A O 1
ATOM 742 N N . SER A 1 94 ? 6.011 9.847 7.455 1.00 86.62 94 SER A N 1
ATOM 743 C CA . SER A 1 94 ? 6.579 10.995 8.179 1.00 86.62 94 SER A CA 1
ATOM 744 C C . SER A 1 94 ? 5.554 12.080 8.515 1.00 86.62 94 SER A C 1
ATOM 746 O O . SER A 1 94 ? 5.785 12.879 9.416 1.00 86.62 94 SER A O 1
ATOM 748 N N . THR A 1 95 ? 4.454 12.153 7.763 1.00 86.75 95 THR A N 1
ATOM 749 C CA . THR A 1 95 ? 3.418 13.183 7.903 1.00 86.75 95 THR A CA 1
ATOM 750 C C . THR A 1 95 ? 2.226 12.660 8.695 1.00 86.75 95 THR A C 1
ATOM 752 O O . THR A 1 95 ? 1.726 13.359 9.570 1.00 86.75 95 THR A O 1
ATOM 755 N N . HIS A 1 96 ? 1.795 11.429 8.420 1.00 83.00 96 HIS A N 1
ATOM 756 C CA . HIS A 1 96 ? 0.634 10.803 9.064 1.00 83.00 96 HIS A CA 1
ATOM 757 C C . HIS A 1 96 ? 1.005 9.827 10.181 1.00 83.00 96 HIS A C 1
ATOM 759 O O . HIS A 1 96 ? 0.129 9.211 10.781 1.00 83.00 96 HIS A O 1
ATOM 765 N N . GLY A 1 97 ? 2.296 9.667 10.459 1.00 89.75 97 GLY A N 1
ATOM 766 C CA . GLY A 1 97 ? 2.789 8.778 11.493 1.00 89.75 97 GLY A CA 1
ATOM 767 C C . GLY A 1 97 ? 2.690 7.298 11.127 1.00 89.75 97 GLY A C 1
ATOM 768 O O . GLY A 1 97 ? 2.492 6.885 9.972 1.00 89.75 97 GLY A O 1
ATOM 769 N N . LYS A 1 98 ? 2.876 6.479 12.160 1.00 93.31 98 LYS A N 1
ATOM 770 C CA . LYS A 1 98 ? 2.816 5.025 12.055 1.00 93.31 98 LYS A CA 1
ATOM 771 C C . LYS A 1 98 ? 1.375 4.583 11.781 1.00 93.31 98 LYS A C 1
ATOM 773 O O . LYS A 1 98 ? 0.450 5.135 12.357 1.00 93.31 98 LYS A O 1
ATOM 778 N N . PHE A 1 99 ? 1.197 3.598 10.907 1.00 93.69 99 PHE A N 1
ATOM 779 C CA . PHE A 1 99 ? -0.097 2.945 10.730 1.00 93.69 99 PHE A CA 1
ATOM 780 C C . PHE A 1 99 ? -0.421 2.079 11.956 1.00 93.69 99 PHE A C 1
ATOM 782 O O . PHE A 1 99 ? 0.441 1.328 12.424 1.00 93.69 99 PHE A O 1
ATOM 789 N N . ASP A 1 100 ? -1.647 2.190 12.466 1.00 90.62 100 ASP A N 1
ATOM 790 C CA . ASP A 1 100 ? -2.065 1.527 13.709 1.00 90.62 100 ASP A CA 1
ATOM 791 C C . ASP A 1 100 ? -2.351 0.027 13.532 1.00 90.62 100 ASP A C 1
ATOM 793 O O . ASP A 1 100 ? -2.276 -0.737 14.494 1.00 90.62 100 ASP A O 1
ATOM 797 N N . GLY A 1 101 ? -2.641 -0.407 12.304 1.00 92.31 101 GLY A N 1
ATOM 798 C CA . GLY A 1 101 ? -2.919 -1.802 11.972 1.00 92.31 101 GLY A CA 1
ATOM 799 C C . GLY A 1 101 ? -1.680 -2.676 11.745 1.00 92.31 101 GLY A C 1
ATOM 800 O O . GLY A 1 101 ? -0.529 -2.232 11.835 1.00 92.31 101 GLY A O 1
ATOM 801 N N . SER A 1 102 ? -1.916 -3.949 11.415 1.00 94.62 102 SER A N 1
ATOM 802 C CA . SER A 1 102 ? -0.848 -4.865 11.003 1.00 94.62 102 SER A CA 1
ATOM 803 C C . SER A 1 102 ? -0.526 -4.680 9.522 1.00 94.62 102 SER A C 1
ATOM 805 O O . SER A 1 102 ? -1.414 -4.483 8.695 1.00 94.62 102 SER A O 1
ATOM 807 N N . VAL A 1 103 ? 0.766 -4.719 9.199 1.00 95.88 103 VAL A N 1
ATOM 808 C CA . VAL A 1 103 ? 1.284 -4.630 7.831 1.00 95.88 103 VAL A CA 1
ATOM 809 C C . VAL A 1 103 ? 2.402 -5.648 7.716 1.00 95.88 103 VAL A C 1
ATOM 811 O O . VAL A 1 103 ? 3.413 -5.539 8.419 1.00 95.88 103 VAL A O 1
ATOM 814 N N . GLU A 1 104 ? 2.192 -6.634 6.860 1.00 95.75 104 GLU A N 1
ATOM 815 C CA . GLU A 1 104 ? 3.087 -7.763 6.630 1.00 95.75 104 GLU A CA 1
ATOM 816 C C . GLU A 1 104 ? 3.203 -8.026 5.127 1.00 95.75 104 GLU A C 1
ATOM 818 O O . GLU A 1 104 ? 2.403 -7.537 4.329 1.00 95.75 104 GLU A O 1
ATOM 823 N N . THR A 1 105 ? 4.210 -8.795 4.731 1.00 96.12 105 THR A N 1
ATOM 824 C CA . THR A 1 105 ? 4.362 -9.281 3.359 1.00 96.12 105 THR A CA 1
ATOM 825 C C . THR A 1 105 ? 4.236 -10.797 3.373 1.00 96.12 105 THR A C 1
ATOM 827 O O . THR A 1 105 ? 4.766 -11.468 4.261 1.00 96.12 105 THR A O 1
ATOM 830 N N . LYS A 1 106 ? 3.491 -11.354 2.418 1.00 94.62 106 LYS A N 1
ATOM 831 C CA . LYS A 1 106 ? 3.279 -12.799 2.321 1.00 94.62 106 LYS A CA 1
ATOM 832 C C . LYS A 1 106 ? 3.084 -13.210 0.870 1.00 94.62 106 LYS A C 1
ATOM 834 O O . LYS A 1 106 ? 2.268 -12.622 0.168 1.00 94.62 106 LYS A O 1
ATOM 839 N N . ASP A 1 107 ? 3.833 -14.220 0.432 1.00 93.06 107 ASP A N 1
ATOM 840 C CA . ASP A 1 107 ? 3.715 -14.826 -0.902 1.00 93.06 107 ASP A CA 1
ATOM 841 C C . ASP A 1 107 ? 3.765 -13.801 -2.057 1.00 93.06 107 ASP A C 1
ATOM 843 O O . ASP A 1 107 ? 3.027 -13.910 -3.033 1.00 93.06 107 ASP A O 1
ATOM 847 N N . GLY A 1 108 ? 4.605 -12.766 -1.933 1.00 92.38 108 GLY A N 1
ATOM 848 C CA . GLY A 1 108 ? 4.720 -11.697 -2.936 1.00 92.38 108 GLY A CA 1
ATOM 849 C C . GLY A 1 108 ? 3.604 -10.644 -2.898 1.00 92.38 108 GLY A C 1
ATOM 850 O O . GLY A 1 108 ? 3.553 -9.790 -3.776 1.00 92.38 108 GLY A O 1
ATOM 851 N N . ASN A 1 109 ? 2.738 -10.669 -1.884 1.00 95.19 109 ASN A N 1
ATOM 852 C CA . ASN A 1 109 ? 1.630 -9.734 -1.705 1.00 95.19 109 ASN A CA 1
ATOM 853 C C . ASN A 1 109 ? 1.755 -8.960 -0.388 1.00 95.19 109 ASN A C 1
ATOM 855 O O . ASN A 1 109 ? 2.458 -9.372 0.543 1.00 95.19 109 ASN A O 1
ATOM 859 N N . LEU A 1 110 ? 1.042 -7.838 -0.301 1.00 95.62 110 LEU A N 1
ATOM 860 C CA . LEU A 1 110 ? 0.919 -7.062 0.926 1.00 95.62 110 LEU A CA 1
ATOM 861 C C . LEU A 1 110 ? -0.247 -7.621 1.746 1.00 95.62 110 LEU A C 1
ATOM 863 O O . LEU A 1 110 ? -1.300 -7.926 1.196 1.00 95.62 110 LEU A O 1
ATOM 867 N N . VAL A 1 111 ? -0.079 -7.752 3.057 1.00 96.06 111 VAL A N 1
ATOM 868 C CA . VAL A 1 111 ? -1.145 -8.170 3.971 1.00 96.06 111 VAL A CA 1
ATOM 869 C C . VAL A 1 111 ? -1.386 -7.056 4.976 1.00 96.06 111 VAL A C 1
ATOM 871 O O . VAL A 1 111 ? -0.489 -6.712 5.749 1.00 96.06 111 VAL A O 1
ATOM 874 N N . VAL A 1 112 ? -2.590 -6.487 4.971 1.00 94.75 112 VAL A N 1
ATOM 875 C CA . VAL A 1 112 ? -2.972 -5.389 5.864 1.00 94.75 112 VAL A CA 1
ATOM 876 C C . VAL A 1 112 ? -4.155 -5.811 6.717 1.00 94.75 112 VAL A C 1
ATOM 878 O O . VAL A 1 112 ? -5.190 -6.194 6.189 1.00 94.75 112 VAL A O 1
ATOM 881 N N . ASN A 1 113 ? -4.008 -5.770 8.043 1.00 93.69 113 ASN A N 1
ATOM 882 C CA . ASN A 1 113 ? -5.034 -6.238 8.988 1.00 93.69 113 ASN A CA 1
ATOM 883 C C . ASN A 1 113 ? -5.527 -7.675 8.714 1.00 93.69 113 ASN A C 1
ATOM 885 O O . ASN A 1 113 ? -6.662 -8.023 9.025 1.00 93.69 113 ASN A O 1
ATOM 889 N N . GLY A 1 114 ? -4.663 -8.520 8.139 1.00 92.94 114 GLY A N 1
ATOM 890 C CA . GLY A 1 114 ? -4.995 -9.890 7.739 1.00 92.94 114 GLY A CA 1
ATOM 891 C C . GLY A 1 114 ? -5.618 -10.025 6.343 1.00 92.94 114 GLY A C 1
ATOM 892 O O . GLY A 1 114 ? -5.776 -11.150 5.873 1.00 92.94 114 GLY A O 1
ATOM 893 N N . GLU A 1 115 ? -5.922 -8.922 5.655 1.00 91.81 115 GLU A N 1
ATOM 894 C CA . GLU A 1 115 ? -6.422 -8.934 4.279 1.00 91.81 115 GLU A CA 1
ATOM 895 C C . GLU A 1 115 ? -5.281 -8.894 3.264 1.00 91.81 115 GLU A C 1
ATOM 897 O O . GLU A 1 115 ? -4.345 -8.107 3.396 1.00 91.81 115 GLU A O 1
ATOM 902 N N . VAL A 1 116 ? -5.367 -9.742 2.238 1.00 94.94 116 VAL A N 1
ATOM 903 C CA . VAL A 1 116 ? -4.375 -9.810 1.160 1.00 94.94 116 VAL A CA 1
ATOM 904 C C . VAL A 1 116 ? -4.680 -8.746 0.108 1.00 94.94 116 VAL A C 1
ATOM 906 O O . VAL A 1 116 ? -5.794 -8.679 -0.404 1.00 94.94 116 VAL A O 1
ATOM 909 N N . VAL A 1 117 ? -3.663 -7.963 -0.241 1.00 94.44 117 VAL A N 1
ATOM 910 C CA . VAL A 1 117 ? -3.661 -6.987 -1.330 1.00 94.44 117 VAL A CA 1
ATOM 911 C C . VAL A 1 117 ? -2.622 -7.421 -2.355 1.00 94.44 117 VAL A C 1
ATOM 913 O O . VAL A 1 117 ? -1.426 -7.499 -2.053 1.00 94.44 117 VAL A O 1
ATOM 916 N N . HIS A 1 118 ? -3.077 -7.705 -3.572 1.00 93.50 118 HIS A N 1
ATOM 917 C CA . HIS A 1 118 ? -2.207 -8.196 -4.631 1.00 93.50 118 HIS A CA 1
ATOM 918 C C . HIS A 1 118 ? -1.257 -7.114 -5.126 1.00 93.50 118 HIS A C 1
ATOM 920 O O . HIS A 1 118 ? -1.682 -5.987 -5.368 1.00 93.50 118 HIS A O 1
ATOM 926 N N . VAL A 1 119 ? 0.024 -7.445 -5.283 1.00 92.81 119 VAL A N 1
ATOM 927 C CA . VAL A 1 119 ? 1.031 -6.484 -5.747 1.00 92.81 119 VAL A CA 1
ATOM 928 C C . VAL A 1 119 ? 1.517 -6.852 -7.142 1.00 92.81 119 VAL A C 1
ATOM 930 O O . VAL A 1 119 ? 1.940 -7.975 -7.402 1.00 92.81 119 VAL A O 1
ATOM 933 N N . PHE A 1 120 ? 1.472 -5.872 -8.038 1.00 89.69 120 PHE A N 1
ATOM 934 C CA . PHE A 1 120 ? 1.899 -5.975 -9.426 1.00 89.69 120 PHE A CA 1
ATOM 935 C C . PHE A 1 120 ? 2.979 -4.930 -9.732 1.00 89.69 120 PHE A C 1
ATOM 937 O O . PHE A 1 120 ? 3.040 -3.872 -9.108 1.00 89.69 120 PHE A O 1
ATOM 944 N N . ALA A 1 121 ? 3.823 -5.221 -10.721 1.00 88.38 121 ALA A N 1
ATOM 945 C CA . ALA A 1 121 ? 4.900 -4.338 -11.179 1.00 88.38 121 ALA A CA 1
ATOM 946 C C . ALA A 1 121 ? 4.821 -4.084 -12.697 1.00 88.38 121 ALA A C 1
ATOM 948 O O . ALA A 1 121 ? 5.836 -3.992 -13.390 1.00 88.38 121 ALA A O 1
ATOM 949 N N . ALA A 1 122 ? 3.603 -4.004 -13.234 1.00 83.00 122 ALA A N 1
ATOM 950 C CA . ALA A 1 122 ? 3.356 -3.776 -14.649 1.00 83.00 122 ALA A CA 1
ATOM 951 C C . ALA A 1 122 ? 3.584 -2.300 -15.012 1.00 83.00 122 ALA A C 1
ATOM 953 O O . ALA A 1 122 ? 3.067 -1.383 -14.365 1.00 83.00 122 ALA A O 1
ATOM 954 N N . ARG A 1 123 ? 4.364 -2.053 -16.072 1.00 76.44 123 ARG A N 1
ATOM 955 C CA . ARG A 1 123 ? 4.629 -0.693 -16.582 1.00 76.44 123 ARG A CA 1
ATOM 956 C C . ARG A 1 123 ? 3.542 -0.201 -17.516 1.00 76.44 123 ARG A C 1
ATOM 958 O O . ARG A 1 123 ? 3.276 0.998 -17.562 1.00 76.44 123 ARG A O 1
ATOM 965 N N . ASN A 1 124 ? 2.947 -1.110 -18.277 1.00 72.69 124 ASN A N 1
ATOM 966 C CA . ASN A 1 124 ? 1.858 -0.778 -19.169 1.00 72.69 124 ASN A CA 1
ATOM 967 C C . ASN A 1 124 ? 0.534 -1.063 -18.447 1.00 72.69 124 ASN A C 1
ATOM 969 O O . ASN A 1 124 ? 0.329 -2.195 -18.013 1.00 72.69 124 ASN A O 1
ATOM 973 N N . PRO A 1 125 ? -0.385 -0.090 -18.320 1.00 64.19 125 PRO A N 1
ATOM 974 C CA . PRO A 1 125 ? -1.680 -0.325 -17.680 1.00 64.19 125 PRO A CA 1
ATOM 975 C C . PRO A 1 125 ? -2.471 -1.484 -18.301 1.00 64.19 125 PRO A C 1
ATOM 977 O O . PRO A 1 125 ? -3.234 -2.140 -17.605 1.00 64.19 125 PRO A O 1
ATOM 980 N N . SER A 1 126 ? -2.247 -1.766 -19.590 1.00 69.25 126 SER A N 1
ATOM 981 C CA . SER A 1 126 ? -2.894 -2.870 -20.317 1.00 69.25 126 SER A CA 1
ATOM 982 C C . SER A 1 126 ? -2.439 -4.269 -19.870 1.00 69.25 126 SER A C 1
ATOM 984 O O . SER A 1 126 ? -3.049 -5.255 -20.265 1.00 69.25 126 SER A O 1
ATOM 986 N N . GLU A 1 127 ? -1.356 -4.373 -19.094 1.00 65.75 127 GLU A N 1
ATOM 987 C CA . GLU A 1 127 ? -0.799 -5.642 -18.596 1.00 65.75 127 GLU A CA 1
ATOM 988 C C . GLU A 1 127 ? -1.324 -6.012 -17.198 1.00 65.75 127 GLU A C 1
ATOM 990 O O . GLU A 1 127 ? -1.023 -7.096 -16.700 1.00 65.75 127 GLU A O 1
ATOM 995 N N . ILE A 1 128 ? -2.094 -5.130 -16.552 1.00 61.06 128 ILE A N 1
ATOM 996 C CA . ILE A 1 128 ? -2.683 -5.388 -15.234 1.00 61.06 128 ILE A CA 1
ATOM 997 C C . ILE A 1 128 ? -3.956 -6.229 -15.431 1.00 61.06 128 ILE A C 1
ATOM 999 O O . ILE A 1 128 ? -4.873 -5.766 -16.115 1.00 61.06 128 ILE A O 1
ATOM 1003 N N . PRO A 1 129 ? -4.059 -7.437 -14.843 1.00 59.91 129 PRO A N 1
ATOM 1004 C CA . PRO A 1 129 ? -5.291 -8.219 -14.889 1.00 59.91 129 PRO A CA 1
ATOM 1005 C C . PRO A 1 129 ? -6.425 -7.453 -14.193 1.00 59.91 129 PRO A C 1
ATOM 1007 O O . PRO A 1 129 ? -6.289 -7.064 -13.037 1.00 59.91 129 PRO A O 1
ATOM 1010 N N . SER A 1 130 ? -7.540 -7.224 -14.889 1.00 51.00 130 SER A N 1
ATOM 1011 C CA . SER A 1 130 ? -8.711 -6.511 -14.351 1.00 51.00 130 SER A CA 1
ATOM 1012 C C . SER A 1 130 ? -9.705 -7.415 -13.610 1.00 51.00 130 SER A C 1
ATOM 1014 O O . SER A 1 130 ? -10.755 -6.941 -13.185 1.00 51.00 130 SER A O 1
ATOM 1016 N N . GLU A 1 131 ? -9.402 -8.708 -13.478 1.00 43.47 131 GLU A N 1
ATOM 1017 C CA . GLU A 1 131 ? -10.248 -9.705 -12.818 1.00 43.47 131 GLU A CA 1
ATOM 1018 C C . GLU A 1 131 ? -9.494 -10.330 -11.635 1.00 43.47 131 GLU A C 1
ATOM 1020 O O . GLU A 1 131 ? -8.597 -11.153 -11.829 1.00 43.47 131 GLU A O 1
ATOM 1025 N N . SER A 1 132 ? -9.850 -9.922 -10.413 1.00 35.75 132 SER A N 1
ATOM 1026 C CA . SER A 1 132 ? -9.475 -10.573 -9.145 1.00 35.75 132 SER A CA 1
ATOM 1027 C C . SER A 1 132 ? -10.369 -10.090 -8.012 1.00 35.75 132 SER A C 1
ATOM 1029 O O . SER A 1 132 ? -10.429 -8.850 -7.836 1.00 35.75 132 SER A O 1
#

InterPro domains:
  IPR020828 Glyceraldehyde 3-phosphate dehydrogenase, NAD(P) binding domain [PF00044] (48-129)
  IPR020828 Glyceraldehyde 3-phosphate dehydrogenase, NAD(P) binding domain [SM00846] (47-131)
  IPR020831 Glyceraldehyde/Erythrose phosphate dehydrogenase family [PTHR10836] (46-130)
  IPR036291 NAD(P)-binding domain superfamily [SSF51735] (47-129)

Foldseek 3Di:
DDDDDPPPDPDDPPPDPDDDDDDDDDDDPDDPDPPDPDPPPPPPQAAEDEAEDLPPVSLVVVLVQVVDSRYDHAEYEAQPDAPVRSLVCSQAPPVVGGDPWDWDDDPRFIATNNDTYYYHNDPDPVPDDPDD

Radius of gyration: 21.27 Å; chains: 1; bounding box: 59×39×52 Å

Organism: NCBI:txid129364

Secondary structure (DSSP, 8-state):
-------------------------S---------PPPP-----SSEEEEEE--SHHHHHHHHHHHH-TTEEEEEEE-TT--HHHHHHHHHEETTTEE-SS-EEEETTEEEETTEEEEEE--SSGGGS-S--

pLDDT: mean 72.54, std 24.72, range [26.05, 96.12]

=== Feature glossary ===
Key to the feature types in this record:

— What the protein is —

Primary structure: the covalent order of the twenty standard amino acids along the backbone. Two proteins with the same sequence will (almost always) fold to the same structure; two with 30% identity often share a fold but not the details.

Database cross-references. InterPro integrates a dozen domain/family signature databases into unified entries with residue-range hits. GO terms attach function/process/location labels with evidence codes. CATH codes position the fold in a four-level structural taxonomy. Organism is the NCBI-taxonomy species name.

— Where its atoms are —

The mmCIF block holds the 3D Cartesian coordinates of each backbone atom (N, Cα, C, O) in ångströms. mmCIF is the PDB's canonical archive format — a tagged-loop text representation of the atomic model.

Six rendered views show the 3D structure from the faces of a cube — i.e. along ±x, ±y, ±z. Rendering representation is drawn randomly per protein from cartoon (secondary-structure ribbons), sticks (backbone bonds), or molecular surface; coloring is either N→C rainbow (blue at the N-terminus through red at the C-terminus) or one color per chain.

— Local backbone conformation —

DSSP 8-state secondary structure assigns each residue one of H (α-helix), G (3₁₀-hel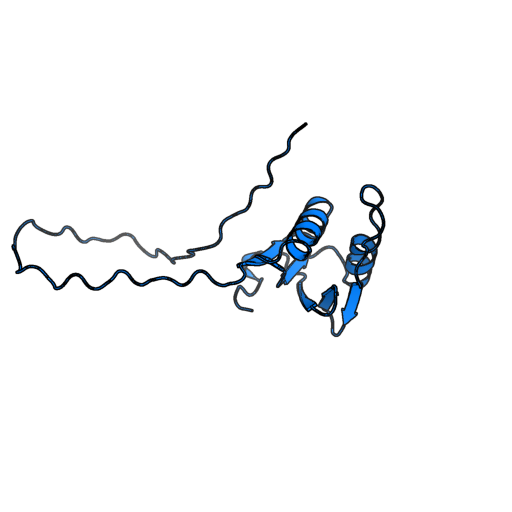ix), I (π-helix), E (extended β-strand), B (isolated β-bridge), T (hydrogen-bonded turn), S (bend), or '-' (coil). The assignment is computed from backbone hydrogen-bond geometry via the Kabsch–Sander algorithm.

P-SEA three-state annotation labels each residue as helix, strand, or coil based purely on the geometry of the Cα trace. It serves as a fallback when the full backbone (and thus DSSP) is unavailable.

The φ/ψ torsion pair specifies the backbone conformation at each residue. φ rotates about the N–Cα bond, ψ about the Cα–C bond. Steric clashes forbid most of the (φ, ψ) plane — the allowed regions (α-helix basin, β-sheet basin, left-handed helix) are the Ramachandran-allowed regions.

— Global shape and packing —

The geometric summary reports three shape descriptors. Rg (rad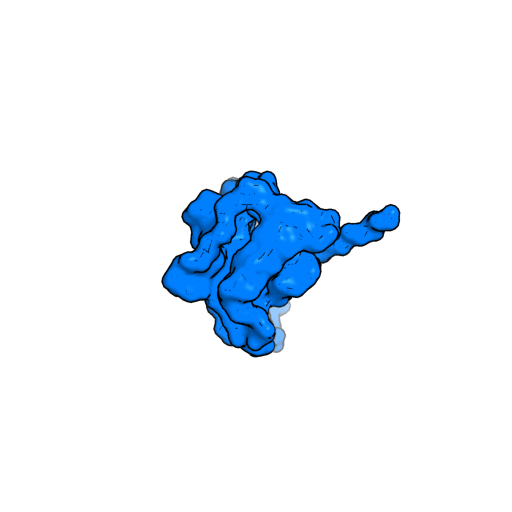ius of gyration) measures how spread out the Cα atoms are about their centre of mass; compact globular proteins have small Rg, elongated or unfolded ones large. Cα contacts (<8 Å, |i−j|>4) count long-range residue pairs in spatial proximity — high for tightly packed folds, near zero for rods or random coil. The bounding-box extents give the protein's footprint along x, y, z in Å.

Accessible surface area quantifies burial. A residue with SASA near zero is packed into the hydrophobic core; one with SASA >100 Å² sits on the surface. Computed here via the Shrake–Rupley numerical algorithm with a 1.4 Å probe.

Plot images: a contact map (which residues are close in 3D, as an N×N binary image), a Ramachandran scatter (backbone torsion angles, revealing secondary-structure composition at a glance), and — for AlphaFold structures — a PAE heatmap (pairwise prediction confidence).

— Structural neighborhood —

The Foldseek 3Di string encodes local tertiary geometry as a 20-letter alphabet — one character per residue — derived from the relative positions of nearby Cα atoms. Unlike the amino-acid sequence, 3Di is a direct function of the 3D structure, so two proteins with the same fold have similar 3Di strings even at low sequence identity.

Nearest PDB neighbors are the top structural matches found by Foldseek when searching this structure against the entire Protein Data Bank. Each hit reports a TM-score (0 to 1; >0.5 almost always implies the same fold) and an E-value. These are *structural* homologs — they may share no detectable sequence similarity.

— Confidence and disorder —

For AlphaFold models, the B-factor field carries pLDDT — the model's own estimate of local accuracy on a 0–100 scale. Regions with pLDDT<50 should be treated as essentially unmodeled; they often correspond to intrinsically disordered segments.

B-factor (Debye–Waller factor) reflects atomic displacement in the crystal lattice. It is an experimental observable (units Å²), not a prediction; low values mean the atom is pinned down, high values mean it moves or is heterogeneous across the crystal.

Predicted aligned error is AlphaFold's pairwise confidence. Unlike pLDDT (per-residue), PAE is per-residue-pair and captures whether two parts of the structure are correctly placed relative to each other. Units are ångströms of expected positional error.